Protein AF-A0A1Y2DWC0-F1 (afdb_monomer)

Solvent-accessible surface area (backbone atoms only — not comparable to full-atom values): 6727 Å² total; per-residue (Å²): 91,75,61,75,96,69,64,92,90,50,59,72,58,67,42,80,44,80,56,81,81,39,93,68,56,45,40,53,52,47,52,51,46,44,65,64,67,66,39,93,86,49,83,81,40,90,65,72,53,30,36,39,40,31,56,33,50,75,73,42,88,53,66,78,52,42,55,57,51,34,53,50,50,52,51,50,20,60,76,68,30,34,48,75,51,30,48,93,62,84,74,75,54,85,78,38,56,80,63,36,83,40,49,41,68,47,54,65,83,80,126

Sequence (111 aa):
MRLRLAKAADRPQYYEAHGTGTLAGDPIEAEAIQAVIFRQGFDHAEDKTLLVGSINTVIGHLKRIAVLAGMLKASLAIQHSLVPPNLHFVQLGPKIKPLHGHMRVPKAETS

Secondary structure (DSSP, 8-state):
-B-----TTSPPSEEE------TTHHHHHHHHHHHHHTSTT-TT-S--PEEEE-THHHH---THHHHHHHHHHHHHHHHTTBPPPBTT-----TTTGGGGGGEE-PBP---

Structure (mmCIF, N/CA/C/O backbone):
data_AF-A0A1Y2DWC0-F1
#
_entry.id   AF-A0A1Y2DWC0-F1
#
loop_
_atom_site.group_PDB
_atom_site.id
_atom_site.type_symbol
_atom_site.label_atom_id
_atom_site.label_alt_id
_atom_site.label_comp_id
_atom_site.label_asym_id
_atom_site.label_entity_id
_atom_site.label_seq_id
_atom_site.pdbx_PDB_ins_code
_atom_site.Cartn_x
_atom_site.Cartn_y
_atom_site.Cartn_z
_atom_site.occupancy
_atom_site.B_iso_or_equiv
_atom_site.auth_seq_id
_atom_site.auth_comp_id
_atom_site.auth_asym_id
_atom_site.auth_atom_id
_atom_site.pdbx_PDB_model_num
ATOM 1 N N . MET A 1 1 ? -6.757 -10.840 3.709 1.00 74.25 1 MET A N 1
ATOM 2 C CA . MET A 1 1 ? -7.146 -10.451 5.096 1.00 74.25 1 MET A CA 1
ATOM 3 C C . MET A 1 1 ? -8.472 -9.698 5.057 1.00 74.25 1 MET A C 1
ATOM 5 O O . MET A 1 1 ? -8.684 -8.992 4.083 1.00 74.25 1 MET A O 1
ATOM 9 N N . ARG A 1 2 ? -9.374 -9.867 6.038 1.00 76.06 2 ARG A N 1
ATOM 10 C CA . ARG A 1 2 ? -10.760 -9.354 5.968 1.00 76.06 2 ARG A CA 1
ATOM 11 C C . ARG A 1 2 ? -10.884 -7.914 6.498 1.00 76.06 2 ARG A C 1
ATOM 13 O O . ARG A 1 2 ? -10.285 -7.616 7.526 1.00 76.06 2 ARG A O 1
ATOM 20 N N . LEU A 1 3 ? -11.654 -7.054 5.828 1.00 69.94 3 LEU A N 1
ATOM 21 C CA . LEU A 1 3 ? -12.005 -5.705 6.303 1.00 69.94 3 LEU A CA 1
ATOM 22 C C . LEU A 1 3 ? -13.213 -5.768 7.247 1.00 69.94 3 LEU A C 1
ATOM 24 O O . LEU A 1 3 ? -14.107 -6.593 7.053 1.00 69.94 3 LEU A O 1
ATOM 28 N N . ARG A 1 4 ? -13.250 -4.888 8.253 1.00 72.62 4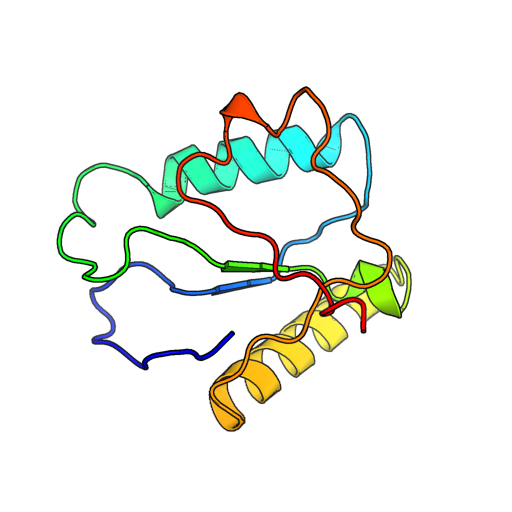 ARG A N 1
ATOM 29 C CA . ARG A 1 4 ? -14.421 -4.684 9.121 1.00 72.62 4 ARG A CA 1
ATOM 30 C C . ARG A 1 4 ? -14.875 -3.244 8.964 1.00 72.62 4 ARG A C 1
ATOM 32 O O . ARG A 1 4 ? -14.263 -2.356 9.540 1.00 72.62 4 ARG A O 1
ATOM 39 N N . LEU A 1 5 ? -15.925 -3.019 8.188 1.00 64.81 5 LEU A N 1
ATOM 40 C CA . LEU A 1 5 ? -16.423 -1.674 7.918 1.00 64.81 5 LEU A CA 1
ATOM 41 C C . LEU A 1 5 ? -16.842 -1.005 9.242 1.00 64.81 5 LEU A C 1
ATOM 43 O O . LEU A 1 5 ? -17.848 -1.380 9.840 1.00 64.81 5 LEU A O 1
ATOM 47 N N . ALA A 1 6 ? -16.002 -0.087 9.723 1.00 61.38 6 ALA A N 1
ATOM 48 C CA . ALA A 1 6 ? -16.149 0.622 10.992 1.00 61.38 6 ALA A CA 1
ATOM 49 C C . ALA A 1 6 ? -16.804 2.001 10.787 1.00 61.38 6 ALA A C 1
ATOM 51 O O . ALA A 1 6 ? -17.160 2.375 9.665 1.00 61.38 6 ALA A O 1
ATOM 52 N N . LYS A 1 7 ? -16.988 2.765 11.872 1.00 59.81 7 LYS A N 1
ATOM 53 C CA . LYS A 1 7 ? -17.548 4.123 11.800 1.00 59.81 7 LYS A CA 1
ATOM 54 C C . LYS A 1 7 ? -16.570 5.041 11.059 1.00 59.81 7 LYS A C 1
ATOM 56 O O . LYS A 1 7 ? -15.362 4.924 11.212 1.00 59.81 7 LYS A O 1
ATOM 61 N N . ALA A 1 8 ? -17.087 6.017 10.311 1.00 59.44 8 ALA A N 1
ATOM 62 C CA . ALA A 1 8 ? -16.272 6.959 9.530 1.00 59.44 8 ALA A CA 1
ATOM 63 C C . ALA A 1 8 ? -15.296 7.822 10.364 1.00 59.44 8 ALA A C 1
ATOM 65 O O . ALA A 1 8 ? -14.420 8.464 9.795 1.00 59.44 8 ALA A O 1
ATOM 66 N N . ALA A 1 9 ? -15.452 7.849 11.692 1.00 60.72 9 ALA A N 1
ATOM 67 C CA . ALA A 1 9 ? -14.551 8.542 12.611 1.00 60.72 9 ALA A CA 1
ATOM 68 C C . ALA A 1 9 ? -13.263 7.750 12.929 1.00 60.72 9 ALA A C 1
ATOM 70 O O . ALA A 1 9 ? -12.350 8.307 13.535 1.00 60.72 9 ALA A O 1
ATOM 71 N N . ASP A 1 10 ? -13.180 6.476 12.531 1.00 70.06 10 ASP A N 1
ATOM 72 C CA . ASP A 1 10 ? -12.037 5.612 12.822 1.00 70.06 10 ASP A CA 1
ATOM 73 C C . ASP A 1 10 ? -10.932 5.712 11.756 1.00 70.06 10 ASP A C 1
ATOM 75 O O . ASP A 1 10 ? -11.142 6.100 10.604 1.00 70.06 10 ASP A O 1
ATOM 79 N N . ARG A 1 11 ? -9.720 5.311 12.151 1.00 78.94 11 ARG A N 1
ATOM 80 C CA . ARG A 1 11 ? -8.551 5.177 11.271 1.00 78.94 11 ARG A CA 1
ATOM 81 C C . ARG A 1 11 ? -8.842 4.194 10.123 1.00 78.94 11 ARG A C 1
ATOM 83 O O . ARG A 1 11 ? -9.456 3.153 10.372 1.00 78.94 11 ARG A O 1
ATOM 90 N N . PRO A 1 12 ? -8.355 4.434 8.887 1.00 83.06 12 PRO A N 1
ATOM 91 C CA . PRO A 1 12 ? -8.536 3.478 7.800 1.00 83.06 12 PRO A CA 1
ATOM 92 C C . PRO A 1 12 ? -7.893 2.127 8.133 1.00 83.06 12 PRO A C 1
ATOM 94 O O . PRO A 1 12 ? -6.798 2.053 8.692 1.00 83.06 12 PRO A O 1
ATOM 97 N N . GLN A 1 13 ? -8.564 1.047 7.740 1.00 85.81 13 GLN A N 1
ATOM 98 C CA . GLN A 1 13 ? -8.046 -0.318 7.882 1.00 85.81 13 GLN A CA 1
ATOM 99 C C . GLN A 1 13 ? -7.128 -0.729 6.731 1.00 85.81 13 GLN A C 1
ATOM 101 O O . GLN A 1 13 ? -6.336 -1.659 6.880 1.00 85.81 13 GLN A O 1
ATOM 106 N N . TYR A 1 14 ? -7.243 -0.055 5.585 1.00 89.25 14 TYR A N 1
ATOM 107 C CA . TYR A 1 14 ? -6.501 -0.361 4.372 1.00 89.25 14 TYR A CA 1
ATOM 108 C C . TYR A 1 14 ? -5.948 0.900 3.715 1.00 89.25 14 TYR A C 1
ATOM 110 O O . TYR A 1 14 ? -6.642 1.911 3.630 1.00 89.25 14 TYR A O 1
ATOM 118 N N . TYR A 1 15 ? -4.716 0.804 3.225 1.00 91.88 15 TYR A N 1
ATOM 119 C CA . TYR A 1 15 ? -4.041 1.818 2.432 1.00 91.88 15 TYR A CA 1
ATOM 120 C C . TYR A 1 15 ? -3.530 1.189 1.130 1.00 91.88 15 TYR A C 1
ATOM 122 O O . TYR A 1 15 ? -2.675 0.298 1.148 1.00 91.88 15 TYR A O 1
ATOM 130 N N . GLU A 1 16 ? -4.065 1.655 0.000 1.00 93.81 16 GLU A N 1
ATOM 131 C CA . GLU A 1 16 ? -3.541 1.339 -1.330 1.00 93.81 16 GLU A CA 1
ATOM 132 C C . GLU A 1 16 ? -2.367 2.281 -1.619 1.00 93.81 16 GLU A C 1
ATOM 134 O O . GLU A 1 16 ? -2.557 3.438 -1.988 1.00 93.81 16 GLU A O 1
ATOM 139 N N . ALA A 1 17 ? -1.155 1.783 -1.396 1.00 92.25 17 ALA A N 1
ATOM 140 C CA . ALA A 1 17 ? 0.084 2.516 -1.578 1.00 92.25 17 ALA A CA 1
ATOM 141 C C . ALA A 1 17 ? 0.428 2.710 -3.056 1.00 92.25 17 ALA A C 1
ATOM 143 O O . ALA A 1 17 ? 0.165 1.853 -3.911 1.00 92.25 17 ALA A O 1
ATOM 144 N N . HIS A 1 18 ? 1.128 3.807 -3.331 1.00 90.25 18 HIS A N 1
ATOM 145 C CA . HIS A 1 18 ? 1.812 4.019 -4.592 1.00 90.25 18 HIS A CA 1
ATOM 146 C C . HIS A 1 18 ? 2.831 2.902 -4.835 1.00 90.25 18 HIS A C 1
ATOM 148 O O . HIS A 1 18 ? 2.829 2.325 -5.920 1.00 90.25 18 HIS A O 1
ATOM 154 N N . GLY A 1 19 ? 3.635 2.538 -3.826 1.00 84.25 19 GLY A N 1
ATOM 155 C CA . GLY A 1 19 ? 4.385 1.279 -3.791 1.00 84.25 19 GLY A CA 1
ATOM 156 C C . GLY A 1 19 ? 5.189 1.003 -5.062 1.00 84.25 19 GLY A C 1
ATOM 157 O O . GLY A 1 19 ? 4.998 -0.025 -5.713 1.00 84.25 19 GLY A O 1
ATOM 158 N N . THR A 1 20 ? 6.057 1.938 -5.455 1.00 84.38 20 THR A N 1
ATOM 159 C CA . THR A 1 20 ? 6.878 1.809 -6.671 1.00 84.38 20 THR A CA 1
ATOM 160 C C . THR A 1 20 ? 8.013 0.804 -6.540 1.00 84.38 20 THR A C 1
ATOM 162 O O . THR A 1 20 ? 8.657 0.504 -7.545 1.00 84.38 20 THR A O 1
ATOM 165 N N . GLY A 1 21 ? 8.279 0.289 -5.338 1.00 83.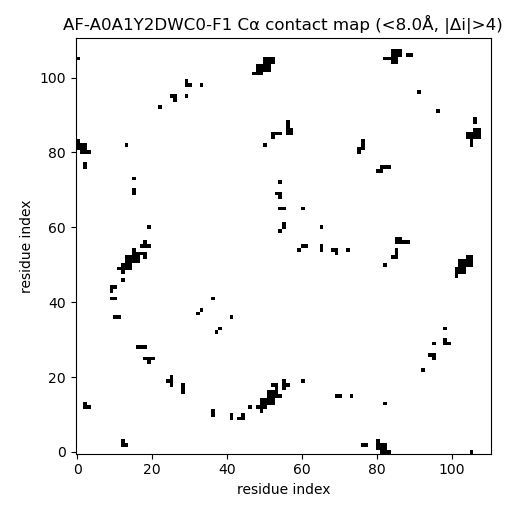69 21 GLY A N 1
ATOM 166 C CA . GLY A 1 21 ? 9.370 -0.651 -5.095 1.00 83.69 21 GLY A CA 1
ATOM 167 C C . GLY A 1 21 ? 10.733 0.038 -5.071 1.00 83.69 21 GLY A C 1
ATOM 168 O O . GLY A 1 21 ? 11.758 -0.603 -5.303 1.00 83.69 21 GLY A O 1
ATOM 169 N N . THR A 1 22 ? 10.768 1.357 -4.862 1.00 86.50 22 THR A N 1
ATOM 170 C CA . THR A 1 22 ? 12.010 2.135 -4.945 1.00 86.50 22 THR A CA 1
ATOM 171 C C . THR A 1 22 ? 12.668 2.259 -3.577 1.00 86.50 22 THR A C 1
ATOM 173 O O . THR A 1 22 ? 12.015 2.544 -2.577 1.00 86.50 22 THR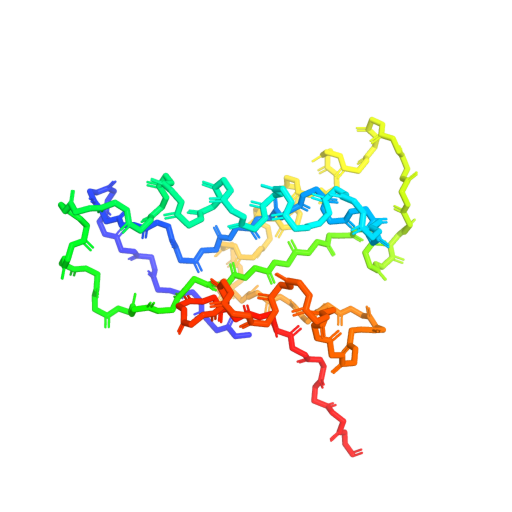 A O 1
ATOM 176 N N . LEU A 1 23 ? 14.000 2.135 -3.532 1.00 84.94 23 LEU A N 1
ATOM 177 C CA . LEU A 1 23 ? 14.770 2.227 -2.281 1.00 84.94 23 LEU A CA 1
ATOM 178 C C . LEU A 1 23 ? 14.668 3.592 -1.582 1.00 84.94 23 LEU A C 1
ATOM 180 O O . LEU A 1 23 ? 14.945 3.683 -0.386 1.00 84.94 23 LEU A O 1
ATOM 184 N N . ALA A 1 24 ? 14.328 4.644 -2.331 1.00 86.50 24 ALA A N 1
ATOM 185 C CA . ALA A 1 24 ? 14.171 5.999 -1.814 1.00 86.50 24 ALA A CA 1
ATOM 186 C C . ALA A 1 24 ? 12.703 6.366 -1.553 1.00 86.50 24 ALA A C 1
ATOM 188 O O . ALA A 1 24 ? 12.421 6.981 -0.531 1.00 86.50 24 ALA A O 1
ATOM 189 N N . GLY A 1 25 ? 11.778 5.990 -2.443 1.00 87.50 25 GLY A N 1
ATOM 190 C CA . GLY A 1 25 ? 10.374 6.396 -2.350 1.00 87.50 25 GLY A CA 1
ATOM 191 C C . GLY A 1 25 ? 9.575 5.610 -1.315 1.00 87.50 25 GLY A C 1
ATOM 192 O O . GLY A 1 25 ? 8.834 6.213 -0.546 1.00 87.50 25 GLY A O 1
ATOM 193 N N . ASP A 1 26 ? 9.759 4.290 -1.242 1.00 89.56 26 ASP A N 1
ATOM 194 C CA . ASP A 1 26 ? 8.967 3.447 -0.339 1.00 89.56 26 ASP A CA 1
ATOM 195 C C . ASP A 1 26 ? 9.178 3.806 1.154 1.00 89.56 26 ASP A C 1
ATOM 197 O O . ASP A 1 26 ? 8.197 3.821 1.900 1.00 89.56 26 ASP A O 1
ATOM 201 N N . PRO A 1 27 ? 10.399 4.153 1.628 1.00 90.06 27 PRO A N 1
ATOM 202 C CA . PRO A 1 27 ? 10.579 4.692 2.979 1.00 90.06 27 PRO A CA 1
ATOM 203 C C . PRO A 1 27 ? 9.836 6.011 3.220 1.00 90.06 27 PRO A C 1
ATOM 205 O O . PRO A 1 27 ? 9.196 6.148 4.255 1.00 90.06 27 PRO A 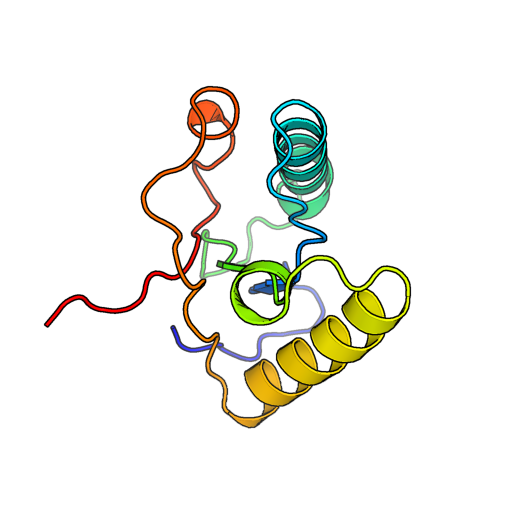O 1
ATOM 208 N N . ILE A 1 28 ? 9.862 6.945 2.262 1.00 91.12 28 ILE A N 1
ATOM 209 C CA . ILE A 1 28 ? 9.169 8.242 2.381 1.00 91.12 28 ILE A CA 1
ATOM 210 C C . ILE A 1 28 ? 7.655 8.030 2.493 1.00 91.12 28 ILE A C 1
ATOM 212 O O . ILE A 1 28 ? 6.991 8.661 3.314 1.00 91.12 28 ILE A O 1
ATOM 216 N N . GLU A 1 29 ? 7.101 7.118 1.692 1.00 91.19 29 GLU A N 1
ATOM 217 C CA . GLU A 1 29 ? 5.683 6.766 1.762 1.00 91.19 29 GLU A CA 1
ATOM 218 C C . GLU A 1 29 ? 5.326 6.147 3.125 1.00 91.19 29 GLU A C 1
ATOM 220 O O . GLU A 1 29 ? 4.338 6.541 3.745 1.00 91.19 29 GLU A O 1
ATOM 225 N N . ALA A 1 30 ? 6.161 5.239 3.643 1.00 89.25 30 ALA A N 1
ATOM 226 C CA . ALA A 1 30 ? 5.960 4.632 4.958 1.00 89.25 30 ALA A CA 1
ATOM 227 C C . ALA A 1 30 ? 6.025 5.656 6.110 1.00 89.25 30 ALA A C 1
ATOM 229 O O . ALA A 1 30 ? 5.196 5.601 7.020 1.00 89.25 30 ALA A O 1
ATOM 230 N N . GLU A 1 31 ? 6.967 6.603 6.066 1.00 89.94 31 GLU A N 1
ATOM 231 C CA . GLU A 1 31 ? 7.076 7.697 7.042 1.00 89.94 31 GLU A CA 1
ATOM 232 C C . GLU A 1 31 ? 5.835 8.596 7.015 1.00 89.94 31 GLU A C 1
ATOM 234 O O . GLU A 1 31 ? 5.275 8.918 8.065 1.00 89.94 31 GLU A O 1
ATOM 239 N N . ALA A 1 32 ? 5.356 8.954 5.820 1.00 90.12 32 ALA A N 1
ATOM 240 C CA . ALA A 1 32 ? 4.154 9.766 5.659 1.00 90.12 32 ALA A CA 1
ATOM 241 C C . ALA A 1 32 ? 2.909 9.058 6.217 1.00 90.12 32 ALA A C 1
ATOM 243 O O . ALA A 1 32 ? 2.115 9.672 6.936 1.00 90.12 32 ALA A O 1
ATOM 244 N N . ILE A 1 33 ? 2.759 7.756 5.946 1.00 88.69 33 ILE A N 1
ATOM 245 C CA . ILE A 1 33 ? 1.689 6.938 6.530 1.00 88.69 33 ILE A CA 1
ATOM 246 C C . ILE A 1 33 ? 1.782 6.969 8.057 1.00 88.69 33 ILE A C 1
ATOM 248 O O . ILE A 1 33 ? 0.776 7.211 8.722 1.00 88.69 33 ILE A O 1
ATOM 252 N N . GLN A 1 34 ? 2.972 6.771 8.626 1.00 86.00 34 GLN A N 1
ATOM 253 C CA . GLN A 1 34 ? 3.156 6.791 10.075 1.00 86.00 34 GLN A CA 1
ATOM 254 C C . GLN A 1 34 ? 2.770 8.144 10.687 1.00 86.00 34 GLN A C 1
ATOM 256 O O . GLN A 1 34 ? 2.011 8.191 11.654 1.00 86.00 34 GLN A O 1
ATOM 261 N N . ALA A 1 35 ? 3.237 9.241 10.092 1.00 86.56 35 ALA A N 1
ATOM 262 C CA . ALA A 1 35 ? 3.011 10.591 10.594 1.00 86.56 35 ALA A CA 1
ATOM 263 C C . ALA A 1 35 ? 1.539 11.033 10.532 1.00 86.56 35 ALA A C 1
ATOM 265 O O . ALA A 1 35 ? 1.091 11.791 11.394 1.00 86.56 35 ALA A O 1
ATOM 266 N N . VAL A 1 36 ? 0.790 10.585 9.519 1.00 86.00 36 VAL A N 1
ATOM 267 C CA . VAL A 1 36 ? -0.600 11.017 9.294 1.00 86.00 36 VAL A CA 1
ATOM 268 C C . VAL A 1 36 ? -1.602 10.046 9.909 1.00 86.00 36 VAL A C 1
ATOM 270 O O . VAL A 1 36 ? -2.513 10.468 10.616 1.00 86.00 36 VAL A O 1
ATOM 273 N N . ILE A 1 37 ? -1.442 8.747 9.650 1.00 82.81 37 ILE A N 1
ATOM 274 C CA . ILE A 1 37 ? -2.439 7.727 9.996 1.00 82.81 37 ILE A CA 1
ATOM 275 C C . ILE A 1 37 ? -2.334 7.311 11.466 1.00 82.81 37 ILE A C 1
ATOM 277 O O . ILE A 1 37 ? -3.344 6.953 12.064 1.00 82.81 37 ILE A O 1
ATOM 281 N N . PHE A 1 38 ? -1.142 7.381 12.063 1.00 79.88 38 PHE A N 1
ATOM 282 C CA . PHE A 1 38 ? -0.895 6.976 13.454 1.00 79.88 38 PHE A CA 1
ATOM 283 C C . PHE A 1 38 ? -0.635 8.158 14.396 1.00 79.88 38 PHE A C 1
ATOM 285 O O . PHE A 1 38 ? -0.060 7.994 15.472 1.00 79.88 38 PHE A O 1
ATOM 292 N N . ARG A 1 39 ? -1.066 9.362 14.010 1.00 74.81 39 ARG A N 1
ATOM 293 C CA . ARG A 1 39 ? -1.039 10.529 14.894 1.00 74.81 39 ARG A CA 1
ATOM 294 C C . ARG A 1 39 ? -1.994 10.325 16.081 1.00 74.81 39 ARG A C 1
ATOM 296 O O . ARG A 1 39 ? -3.049 9.709 15.937 1.00 74.81 39 ARG A O 1
ATOM 303 N N . GLN A 1 40 ? -1.627 10.874 17.241 1.00 61.28 40 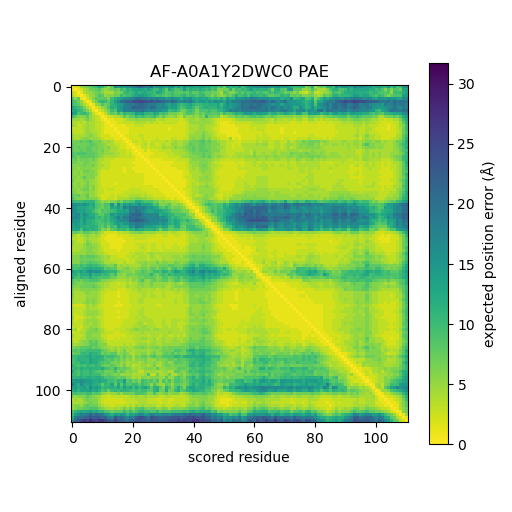GLN A N 1
ATOM 304 C CA . GLN A 1 40 ? -2.448 10.849 18.461 1.00 61.28 40 GLN A CA 1
ATOM 305 C C . GLN A 1 40 ? -3.873 11.360 18.181 1.00 61.28 40 GLN A C 1
ATOM 307 O O . GLN A 1 40 ? -4.032 12.397 17.533 1.00 61.28 40 GLN A O 1
ATOM 312 N N . GLY A 1 41 ? -4.890 10.631 18.658 1.00 59.72 41 GLY A N 1
ATOM 313 C CA . GLY A 1 41 ? -6.314 10.933 18.431 1.00 59.72 41 GLY A CA 1
ATOM 314 C C . GLY A 1 41 ? -7.105 9.844 17.693 1.00 59.72 41 GLY A C 1
ATOM 315 O O . GLY A 1 41 ? -8.330 9.862 17.731 1.00 59.72 41 GLY A O 1
ATOM 316 N N . PHE A 1 42 ? -6.429 8.860 17.090 1.00 60.28 42 PHE A N 1
ATOM 317 C CA . PHE A 1 42 ? -7.045 7.682 16.453 1.00 60.28 42 PHE A CA 1
ATOM 318 C C . PHE A 1 42 ? -6.957 6.402 17.317 1.00 60.28 42 PHE A C 1
ATOM 320 O O . PHE A 1 42 ? -7.013 5.283 16.802 1.00 60.28 42 PHE A O 1
ATOM 327 N N . ASP A 1 43 ? -6.832 6.558 18.640 1.00 57.22 43 ASP A N 1
ATOM 328 C CA . ASP A 1 43 ? -6.617 5.467 19.610 1.00 57.22 43 ASP A CA 1
ATOM 329 C C . ASP A 1 43 ? -7.833 4.546 19.816 1.00 57.22 43 ASP A C 1
ATOM 331 O O . ASP A 1 43 ? -7.735 3.523 20.494 1.00 57.22 43 ASP A O 1
ATOM 335 N N . HIS A 1 44 ? -8.981 4.882 19.223 1.00 54.69 44 HIS A N 1
ATOM 336 C CA . HIS A 1 44 ? -10.217 4.102 19.323 1.00 54.69 44 HIS A CA 1
ATOM 337 C C . HIS A 1 44 ? -10.325 2.952 18.314 1.00 54.69 44 HIS A C 1
ATOM 339 O O . HIS A 1 44 ? -11.252 2.150 18.411 1.00 54.69 44 HIS A O 1
ATOM 345 N N . ALA A 1 45 ? -9.386 2.830 17.370 1.00 59.91 45 ALA A N 1
ATOM 346 C CA . ALA A 1 45 ? -9.407 1.728 16.418 1.00 59.91 45 ALA A CA 1
ATOM 347 C C . ALA A 1 45 ? -9.134 0.394 17.138 1.00 59.91 45 ALA A C 1
ATOM 349 O O . ALA A 1 45 ? -8.014 0.135 17.582 1.00 59.91 45 ALA A O 1
ATOM 350 N N . GLU A 1 46 ? -10.149 -0.474 17.214 1.00 58.00 46 GLU A N 1
ATOM 351 C CA . GLU A 1 46 ? -10.023 -1.836 17.763 1.00 58.00 46 GLU A CA 1
ATOM 352 C C . GLU A 1 46 ? -8.902 -2.638 17.081 1.00 58.00 46 GLU A C 1
ATOM 354 O O . GLU A 1 46 ? -8.277 -3.499 17.700 1.00 58.00 46 GLU A O 1
ATOM 359 N N . ASP A 1 47 ? -8.626 -2.334 15.808 1.00 62.34 47 ASP A N 1
ATOM 360 C CA . ASP A 1 47 ? -7.517 -2.903 15.055 1.00 62.34 47 ASP A CA 1
ATOM 361 C C . ASP A 1 47 ? -6.361 -1.897 14.971 1.00 62.34 47 ASP A C 1
ATOM 363 O O . ASP A 1 47 ? -6.424 -0.868 14.289 1.00 62.34 47 ASP A O 1
ATOM 367 N N . LYS A 1 48 ? -5.275 -2.197 15.686 1.00 70.94 48 LYS A N 1
ATOM 368 C CA . LYS A 1 48 ? -4.056 -1.374 15.705 1.00 70.94 48 LYS A CA 1
ATOM 369 C C . LYS A 1 48 ? -3.218 -1.540 14.441 1.00 70.94 48 LYS A C 1
ATOM 371 O O . LYS A 1 48 ? -2.214 -0.850 14.293 1.00 70.94 48 LYS A O 1
ATOM 376 N N . THR A 1 49 ? -3.585 -2.454 13.543 1.00 82.19 49 THR A N 1
ATOM 377 C CA . THR A 1 49 ? -2.824 -2.727 12.325 1.00 82.19 49 THR A CA 1
ATOM 378 C C . THR A 1 49 ? -3.470 -2.063 11.104 1.00 82.19 49 THR A C 1
ATOM 380 O O . THR A 1 49 ? -4.664 -2.194 10.864 1.00 82.19 49 THR A O 1
ATOM 383 N N . LEU A 1 50 ? -2.694 -1.313 10.321 1.00 87.44 50 LEU A N 1
ATOM 384 C CA . LEU A 1 50 ? -3.051 -0.848 8.979 1.00 87.44 50 LEU A CA 1
ATOM 385 C C . LEU A 1 50 ? -2.623 -1.894 7.957 1.00 87.44 50 LEU A C 1
ATOM 387 O O . LEU A 1 50 ? -1.442 -2.236 7.889 1.00 87.44 50 LEU A O 1
ATOM 391 N N . LEU A 1 51 ? -3.541 -2.351 7.113 1.00 90.31 51 LEU A N 1
ATOM 392 C CA . LEU A 1 51 ? -3.157 -3.126 5.944 1.00 90.31 51 LEU A CA 1
ATOM 393 C C . LEU A 1 51 ? -2.617 -2.207 4.857 1.00 90.31 51 LEU A C 1
ATOM 395 O O . LEU A 1 51 ? -3.270 -1.235 4.494 1.00 90.31 51 LEU A O 1
ATOM 399 N N . VAL A 1 52 ? -1.457 -2.545 4.307 1.00 91.38 52 VAL A N 1
ATOM 400 C CA . VAL A 1 52 ? -0.831 -1.788 3.220 1.00 91.38 52 VAL A CA 1
ATOM 401 C C . VAL A 1 52 ? -0.637 -2.712 2.028 1.00 91.38 52 VAL A C 1
ATOM 403 O O . VAL A 1 52 ? -0.098 -3.812 2.155 1.00 91.38 52 VAL A O 1
ATOM 406 N N . GLY A 1 53 ? -1.085 -2.290 0.854 1.00 91.94 53 GLY A N 1
ATOM 407 C CA . GLY A 1 53 ? -0.836 -3.032 -0.374 1.00 91.94 53 GLY A CA 1
ATOM 408 C C . GLY A 1 53 ? -0.712 -2.123 -1.578 1.00 91.94 53 GLY A C 1
ATOM 409 O O . GLY A 1 53 ? -1.119 -0.974 -1.524 1.00 91.94 53 GLY A O 1
ATOM 410 N N . SER A 1 54 ? -0.171 -2.646 -2.674 1.00 92.62 54 SER A N 1
ATOM 411 C CA . SER A 1 54 ? -0.056 -1.912 -3.933 1.00 92.62 54 SER A CA 1
ATOM 412 C C . SER A 1 54 ? -0.373 -2.813 -5.120 1.00 92.62 54 SER A C 1
ATOM 414 O O . SER A 1 54 ? 0.110 -3.942 -5.217 1.00 92.62 54 SER A O 1
ATOM 416 N N . ILE A 1 55 ? -1.224 -2.336 -6.023 1.00 91.88 55 ILE A N 1
ATOM 417 C CA . ILE A 1 55 ? -1.587 -3.000 -7.278 1.00 91.88 55 ILE A CA 1
ATOM 418 C C . ILE A 1 55 ? -0.380 -3.139 -8.211 1.00 91.88 55 ILE A C 1
ATOM 420 O O . ILE A 1 55 ? -0.318 -4.081 -9.001 1.00 91.88 55 ILE A O 1
ATOM 424 N N . ASN A 1 56 ? 0.618 -2.261 -8.068 1.00 89.25 56 ASN A N 1
ATOM 425 C CA . ASN A 1 56 ? 1.835 -2.273 -8.878 1.00 89.25 56 ASN A CA 1
ATOM 426 C C . ASN A 1 56 ? 2.643 -3.566 -8.702 1.00 89.25 56 ASN A C 1
ATOM 428 O O . ASN A 1 56 ? 3.401 -3.933 -9.593 1.00 89.25 56 ASN A O 1
ATOM 432 N N . THR A 1 57 ? 2.423 -4.300 -7.606 1.00 86.44 57 THR A N 1
ATOM 433 C CA . THR A 1 57 ? 3.008 -5.633 -7.391 1.00 86.44 57 THR A CA 1
ATOM 434 C C . THR A 1 57 ? 2.506 -6.688 -8.382 1.00 86.44 57 THR A C 1
ATOM 436 O O . THR A 1 57 ? 3.187 -7.683 -8.602 1.00 86.44 57 THR A O 1
ATOM 439 N N . VAL A 1 58 ? 1.336 -6.473 -8.993 1.00 85.94 58 VAL A N 1
ATOM 440 C CA . VAL A 1 58 ? 0.705 -7.396 -9.949 1.00 85.94 58 VAL A CA 1
ATOM 441 C C . VAL A 1 58 ? 0.861 -6.900 -11.384 1.00 85.94 58 VAL A C 1
ATOM 443 O O . VAL A 1 58 ? 1.186 -7.680 -12.271 1.00 85.94 58 VAL A O 1
ATOM 446 N N . ILE A 1 59 ? 0.624 -5.607 -11.622 1.00 86.25 59 ILE A N 1
ATOM 447 C CA . ILE A 1 59 ? 0.535 -5.051 -12.986 1.00 86.25 59 ILE A CA 1
ATOM 448 C C . ILE A 1 59 ? 1.765 -4.234 -13.407 1.00 86.25 59 ILE A C 1
ATOM 450 O O . ILE A 1 59 ? 1.824 -3.749 -14.536 1.00 86.25 59 ILE A O 1
ATOM 454 N N . GLY A 1 60 ? 2.739 -4.055 -12.510 1.00 82.88 60 GLY A N 1
ATOM 455 C CA . GLY A 1 60 ? 3.860 -3.139 -12.708 1.00 82.88 60 GLY A CA 1
ATOM 456 C C . GLY A 1 60 ? 3.458 -1.662 -12.603 1.00 82.88 60 GLY A C 1
ATOM 457 O O . GLY A 1 60 ? 2.297 -1.313 -12.396 1.00 82.88 60 GLY A O 1
ATOM 458 N N . HIS A 1 61 ? 4.428 -0.755 -12.737 1.00 82.94 61 HIS A N 1
ATOM 459 C CA . HIS A 1 61 ? 4.182 0.682 -12.600 1.00 82.94 61 HIS A CA 1
ATOM 460 C C . HIS A 1 61 ? 3.674 1.308 -13.912 1.00 82.94 61 HIS A C 1
ATOM 462 O O . HIS A 1 61 ? 4.431 1.885 -14.694 1.00 82.94 61 HIS A O 1
ATOM 468 N N . LEU A 1 62 ? 2.363 1.228 -14.151 1.00 82.25 62 LEU A N 1
ATOM 469 C CA . LEU A 1 62 ? 1.718 1.715 -15.381 1.00 82.25 62 LEU A CA 1
ATOM 470 C C . LEU A 1 62 ? 1.383 3.224 -15.363 1.00 82.25 62 LEU A C 1
ATOM 472 O O . LEU A 1 62 ? 0.420 3.674 -15.992 1.00 82.25 62 LEU A O 1
ATOM 476 N N . LYS A 1 63 ? 2.170 4.035 -14.641 1.00 81.31 63 LYS A N 1
ATOM 477 C CA . LYS A 1 63 ? 1.992 5.494 -14.502 1.00 81.31 63 LYS A CA 1
ATOM 478 C C . LYS A 1 63 ? 0.545 5.864 -14.124 1.00 81.31 63 LYS A C 1
ATOM 480 O O . LYS A 1 63 ? 0.060 5.471 -13.071 1.00 81.31 63 LYS A O 1
ATOM 485 N N . ARG A 1 64 ? -0.172 6.598 -14.985 1.00 79.25 64 ARG A N 1
ATOM 486 C CA . ARG A 1 64 ? -1.547 7.075 -14.732 1.00 79.25 64 ARG A CA 1
ATOM 487 C C . ARG A 1 64 ? -2.560 5.937 -14.571 1.00 79.25 64 ARG A C 1
ATOM 489 O O . ARG A 1 64 ? -3.544 6.107 -13.862 1.00 79.25 64 ARG A O 1
ATOM 496 N N . ILE A 1 65 ? -2.311 4.782 -15.188 1.00 85.88 65 ILE A N 1
ATOM 497 C CA . ILE A 1 65 ? -3.205 3.618 -15.107 1.00 85.88 65 ILE A CA 1
ATOM 498 C C . ILE A 1 65 ? -3.134 2.972 -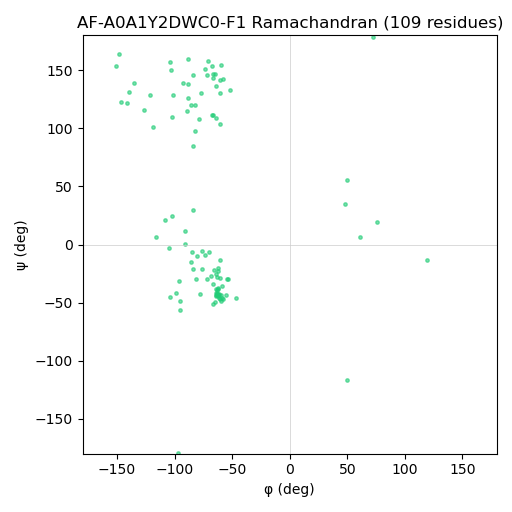13.717 1.00 85.88 65 ILE A C 1
ATOM 500 O O . ILE A 1 65 ? -4.143 2.463 -13.233 1.00 85.88 65 ILE A O 1
ATOM 504 N N . ALA A 1 66 ? -1.985 3.061 -13.035 1.00 85.62 66 ALA A N 1
ATOM 505 C CA . ALA A 1 66 ? -1.810 2.507 -11.692 1.00 85.62 66 ALA A CA 1
ATOM 506 C C . ALA A 1 66 ? 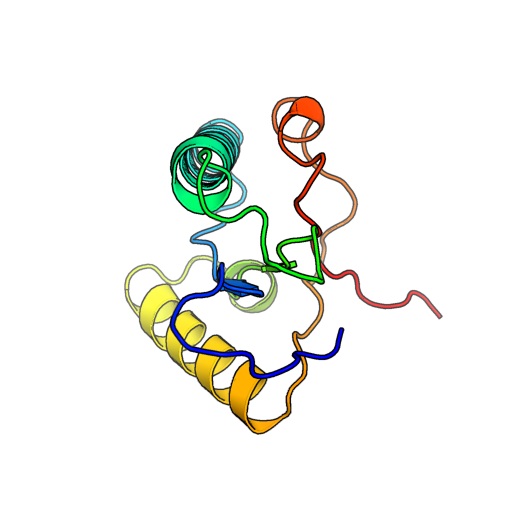-2.807 3.097 -10.682 1.00 85.62 66 ALA A C 1
ATOM 508 O O . ALA A 1 66 ? -3.321 2.375 -9.834 1.00 85.62 66 ALA A O 1
ATOM 509 N N . VAL A 1 67 ? -3.138 4.387 -10.812 1.00 85.56 67 VAL A N 1
ATOM 510 C CA . VAL A 1 67 ? -4.105 5.061 -9.931 1.00 85.56 67 VAL A CA 1
ATOM 511 C C . VAL A 1 67 ? -5.505 4.471 -10.099 1.00 85.56 67 VAL A C 1
ATOM 513 O O . VAL A 1 67 ? -6.136 4.092 -9.116 1.00 85.56 67 VAL A O 1
ATOM 516 N N . LEU A 1 68 ? -5.977 4.338 -11.342 1.00 91.69 68 LEU A N 1
ATOM 517 C CA . LEU A 1 68 ? -7.301 3.776 -11.628 1.00 91.69 68 LEU A CA 1
ATOM 518 C C . LEU A 1 68 ? -7.393 2.310 -11.195 1.00 91.69 68 LEU A C 1
ATOM 520 O O . LEU A 1 68 ? -8.384 1.901 -10.592 1.00 91.69 68 LEU A O 1
ATOM 524 N N . ALA A 1 69 ? -6.342 1.532 -11.453 1.00 92.12 69 ALA A N 1
ATOM 525 C CA . ALA A 1 69 ? -6.271 0.142 -11.026 1.00 92.12 69 ALA A CA 1
ATOM 526 C C . ALA A 1 69 ? -6.255 0.012 -9.491 1.00 92.12 69 ALA A C 1
ATOM 528 O O . ALA A 1 69 ? -6.912 -0.872 -8.943 1.00 92.12 69 ALA A O 1
ATOM 529 N N . GLY A 1 70 ? -5.569 0.921 -8.791 1.00 91.50 70 GLY A N 1
ATOM 530 C CA . GLY A 1 70 ? -5.564 0.995 -7.330 1.00 91.50 70 GLY A CA 1
ATOM 531 C C . GLY A 1 70 ? -6.944 1.328 -6.760 1.00 91.50 70 GLY A C 1
ATOM 532 O O . GLY A 1 70 ? -7.407 0.654 -5.842 1.00 91.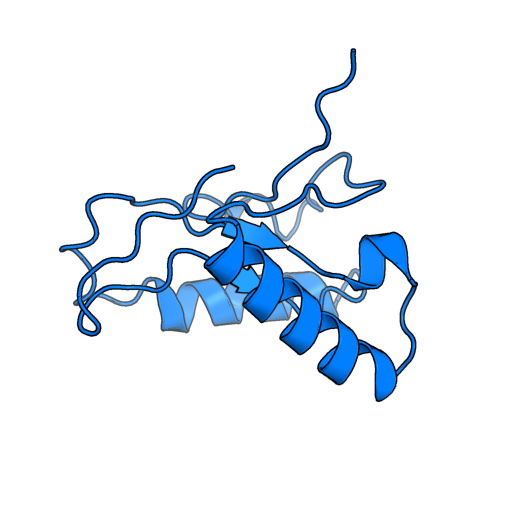50 70 GLY A O 1
ATOM 533 N N . MET A 1 71 ? -7.653 2.297 -7.351 1.00 93.06 71 MET A N 1
ATOM 534 C CA . MET A 1 71 ? -9.034 2.624 -6.967 1.00 93.06 71 MET A CA 1
ATOM 535 C C . MET A 1 71 ? -9.980 1.440 -7.181 1.00 93.06 71 MET A C 1
ATOM 537 O O . MET A 1 71 ? -10.787 1.125 -6.304 1.00 93.06 71 MET A O 1
ATOM 541 N N . LEU A 1 72 ? -9.858 0.750 -8.318 1.00 94.31 72 LEU A N 1
ATOM 542 C CA . LEU A 1 72 ? -10.642 -0.449 -8.602 1.00 94.31 72 LEU A CA 1
ATOM 543 C C . LEU A 1 72 ? -10.357 -1.553 -7.576 1.00 94.31 72 LEU A C 1
ATOM 545 O O . LEU A 1 72 ? -11.290 -2.132 -7.023 1.00 94.31 72 LEU A O 1
ATOM 549 N N . LYS A 1 73 ? -9.080 -1.810 -7.269 1.00 93.38 73 LYS A N 1
ATOM 550 C CA . LYS A 1 73 ? -8.674 -2.785 -6.250 1.00 93.38 73 LYS A CA 1
ATOM 551 C C . LYS A 1 73 ? -9.221 -2.430 -4.869 1.00 93.38 73 LYS A C 1
ATOM 553 O O . LYS A 1 73 ? -9.724 -3.317 -4.187 1.00 93.38 73 LYS A O 1
ATOM 558 N N . ALA A 1 74 ? -9.161 -1.163 -4.461 1.00 93.31 74 ALA A N 1
ATOM 559 C CA . ALA A 1 74 ? -9.705 -0.712 -3.182 1.00 93.31 74 ALA A CA 1
ATOM 560 C C . ALA A 1 74 ? -11.233 -0.888 -3.115 1.00 93.31 74 ALA A C 1
ATOM 562 O O . ALA A 1 74 ? -11.746 -1.399 -2.121 1.00 93.31 74 ALA A O 1
ATOM 563 N N . SER A 1 75 ? -11.948 -0.545 -4.193 1.00 94.19 75 SER A N 1
ATOM 564 C CA . SER A 1 75 ? -13.396 -0.762 -4.306 1.00 94.19 75 SER A CA 1
ATOM 565 C C . SER A 1 75 ? -13.757 -2.246 -4.183 1.00 94.19 75 SER A C 1
ATOM 567 O O . SER A 1 75 ? -14.585 -2.625 -3.354 1.00 94.19 75 SER A O 1
ATOM 569 N N . LEU A 1 76 ? -13.060 -3.113 -4.925 1.00 94.00 76 LEU A N 1
ATOM 570 C CA . LEU A 1 76 ? -13.243 -4.563 -4.841 1.00 94.00 76 LEU A CA 1
ATOM 571 C C . LEU A 1 76 ? -12.893 -5.107 -3.451 1.00 94.00 76 LEU A C 1
ATOM 573 O O . LEU A 1 76 ? -13.592 -5.985 -2.946 1.00 94.00 76 LEU A O 1
ATOM 577 N N . ALA A 1 77 ? -11.858 -4.575 -2.800 1.00 92.31 77 ALA A N 1
ATOM 578 C CA . ALA A 1 77 ? -11.490 -4.988 -1.452 1.00 92.31 77 ALA A CA 1
ATOM 579 C C . ALA A 1 77 ? -12.599 -4.679 -0.438 1.00 92.31 77 ALA A C 1
ATOM 581 O O . ALA A 1 77 ? -12.883 -5.511 0.422 1.00 92.31 77 ALA A O 1
ATOM 582 N N . ILE A 1 78 ? -13.264 -3.528 -0.565 1.00 90.94 78 ILE A N 1
ATOM 583 C CA . ILE A 1 78 ? -14.437 -3.171 0.245 1.00 90.94 78 ILE A CA 1
ATOM 584 C C . ILE A 1 78 ? -15.611 -4.095 -0.089 1.00 90.94 78 ILE A C 1
ATOM 586 O O . ILE A 1 78 ? -16.166 -4.721 0.815 1.00 90.94 78 ILE A O 1
ATOM 590 N N . GLN A 1 79 ? -15.945 -4.238 -1.376 1.00 91.88 79 GLN A N 1
ATOM 591 C CA . GLN A 1 79 ? -17.068 -5.053 -1.852 1.00 91.88 79 GLN A CA 1
ATOM 592 C C . GLN A 1 79 ? -16.975 -6.504 -1.366 1.00 91.88 79 GLN A C 1
ATOM 594 O O . GLN A 1 79 ? -17.959 -7.079 -0.910 1.00 91.88 79 GLN A O 1
ATOM 599 N N . HIS A 1 80 ? -15.781 -7.091 -1.423 1.00 91.50 80 HIS A N 1
ATOM 600 C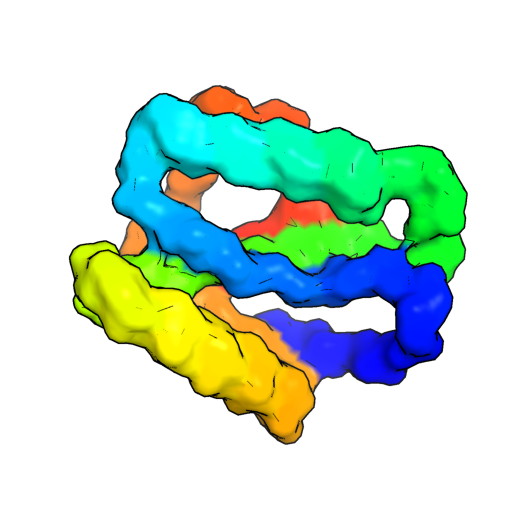 CA . HIS A 1 80 ? -15.532 -8.459 -0.971 1.00 91.50 80 HIS A CA 1
ATOM 601 C C . HIS A 1 80 ? -15.106 -8.542 0.500 1.00 91.50 80 HIS A C 1
ATOM 603 O O . HIS A 1 80 ? -14.851 -9.634 1.008 1.00 91.50 80 HIS A O 1
ATOM 609 N N . SER A 1 81 ? -15.017 -7.401 1.193 1.00 90.25 81 SER A N 1
ATOM 610 C CA . SER A 1 81 ? -14.459 -7.284 2.542 1.00 90.25 81 SER A CA 1
ATOM 611 C C . SER A 1 81 ? -13.112 -8.004 2.683 1.00 90.25 81 SER A C 1
ATOM 613 O O . SER A 1 81 ? -12.834 -8.586 3.725 1.00 90.25 81 SER A O 1
ATOM 615 N N . LEU A 1 82 ? -12.275 -8.012 1.644 1.00 90.00 82 LEU A N 1
ATOM 616 C CA . LEU A 1 82 ? -11.044 -8.795 1.561 1.00 90.00 82 LEU A CA 1
ATOM 617 C C . LEU A 1 82 ? -9.943 -7.992 0.869 1.00 90.00 82 LEU A C 1
ATOM 619 O O . LEU A 1 82 ? -10.059 -7.640 -0.298 1.00 90.00 82 LEU A O 1
ATOM 623 N N . VAL A 1 83 ? -8.823 -7.794 1.558 1.00 90.50 83 VAL A N 1
ATOM 624 C CA . VAL A 1 83 ? -7.597 -7.264 0.956 1.00 90.50 83 VAL A CA 1
ATOM 625 C C . VAL A 1 83 ? -6.789 -8.417 0.345 1.00 90.50 83 VAL A C 1
ATOM 627 O O . VAL A 1 83 ? -6.401 -9.329 1.099 1.00 90.50 83 VAL A O 1
ATOM 630 N N . PRO A 1 84 ? -6.532 -8.392 -0.980 1.00 90.25 84 PRO A N 1
ATOM 631 C CA . PRO A 1 84 ? -5.731 -9.404 -1.660 1.00 90.25 84 PRO A CA 1
ATOM 632 C C . PRO A 1 84 ? -4.240 -9.296 -1.286 1.00 90.25 84 PRO A C 1
ATOM 634 O O . PRO A 1 84 ? -3.783 -8.238 -0.841 1.00 90.25 84 PRO A O 1
ATOM 637 N N . PRO A 1 85 ? -3.467 -10.382 -1.446 1.00 89.12 85 PRO A N 1
ATOM 638 C CA . PRO A 1 85 ? -2.034 -10.384 -1.173 1.00 89.12 85 PRO A CA 1
ATOM 639 C C . PRO A 1 85 ? -1.238 -9.508 -2.150 1.00 89.12 85 PRO A C 1
ATOM 641 O O . PRO A 1 85 ? -1.630 -9.321 -3.300 1.00 89.12 85 PRO A O 1
ATOM 644 N N . ASN A 1 86 ? -0.085 -9.012 -1.698 1.00 87.19 86 ASN A N 1
ATOM 645 C CA . ASN A 1 86 ? 0.912 -8.376 -2.558 1.00 87.19 86 ASN A CA 1
ATOM 646 C C . ASN A 1 86 ? 1.768 -9.462 -3.208 1.00 87.19 86 ASN A C 1
ATOM 648 O O . ASN A 1 86 ? 2.421 -10.246 -2.512 1.00 87.19 86 ASN A O 1
ATOM 652 N N . LEU A 1 87 ? 1.754 -9.515 -4.538 1.00 83.06 87 LEU A N 1
ATOM 653 C CA . LEU A 1 87 ? 2.512 -10.510 -5.286 1.00 83.06 87 LEU A CA 1
ATOM 654 C C . LEU A 1 87 ? 4.013 -10.184 -5.218 1.00 83.06 87 LEU A C 1
ATOM 656 O O . LEU A 1 87 ? 4.400 -9.022 -5.135 1.00 83.06 87 LEU A O 1
ATOM 660 N N . HIS A 1 88 ? 4.869 -11.207 -5.188 1.00 81.31 88 HIS A N 1
ATOM 661 C CA . HIS A 1 88 ? 6.336 -11.071 -5.098 1.00 81.31 88 HIS A CA 1
ATOM 662 C C . HIS A 1 88 ? 6.879 -10.361 -3.841 1.00 81.31 88 HIS A C 1
ATOM 664 O O . HIS A 1 88 ? 8.085 -10.144 -3.721 1.00 81.31 88 HIS A O 1
ATOM 670 N N . PHE A 1 89 ? 6.029 -10.035 -2.866 1.00 80.50 89 PHE A N 1
ATOM 671 C CA . PHE A 1 89 ? 6.472 -9.425 -1.620 1.00 80.50 89 PHE A CA 1
ATOM 672 C C . PHE A 1 89 ? 7.058 -10.471 -0.661 1.00 80.50 89 PHE A C 1
ATOM 674 O O . PHE A 1 89 ? 6.335 -11.257 -0.046 1.00 80.50 89 PHE A O 1
ATOM 681 N N . VAL A 1 90 ? 8.382 -10.449 -0.490 1.00 77.12 90 VAL A N 1
ATOM 682 C CA . VAL A 1 90 ? 9.097 -11.370 0.411 1.00 77.12 90 VAL A CA 1
ATOM 683 C C . VAL A 1 90 ? 9.319 -10.736 1.785 1.00 77.12 90 VAL A C 1
ATOM 685 O O . VAL A 1 90 ? 8.899 -11.271 2.816 1.00 77.12 90 VAL A O 1
ATOM 688 N N . GLN A 1 91 ? 9.958 -9.568 1.817 1.00 79.50 91 GLN A N 1
ATOM 689 C CA . GLN A 1 91 ? 10.288 -8.860 3.050 1.00 79.50 91 GLN A CA 1
ATOM 690 C C . GLN A 1 91 ? 10.345 -7.351 2.833 1.00 79.50 91 GLN A C 1
ATOM 692 O O . GLN A 1 91 ? 10.656 -6.880 1.742 1.00 79.50 91 GLN A O 1
ATOM 697 N N . LEU A 1 92 ? 10.097 -6.598 3.904 1.00 81.25 92 LEU A N 1
ATOM 698 C CA . LEU A 1 92 ? 10.310 -5.155 3.914 1.00 81.25 92 LEU A CA 1
ATOM 699 C C . LEU A 1 92 ? 11.797 -4.831 3.795 1.00 81.25 92 LEU A C 1
ATOM 701 O O . LEU A 1 92 ? 12.639 -5.488 4.417 1.00 81.25 92 LEU A O 1
ATOM 705 N N . GLY A 1 93 ? 12.094 -3.755 3.069 1.00 79.44 93 GLY A N 1
ATOM 706 C CA . GLY A 1 93 ? 13.424 -3.164 3.055 1.00 79.44 93 GLY A CA 1
ATOM 707 C C . GLY A 1 93 ? 13.864 -2.709 4.458 1.00 79.44 93 GLY A C 1
ATOM 708 O O . GLY A 1 93 ? 13.023 -2.381 5.302 1.00 79.44 93 GLY A O 1
ATOM 709 N N . PRO A 1 94 ? 15.180 -2.647 4.725 1.00 78.50 94 PRO A N 1
ATOM 710 C CA . PRO A 1 94 ? 15.724 -2.340 6.051 1.00 78.50 94 PRO A CA 1
ATOM 711 C C . PRO A 1 94 ? 15.310 -0.960 6.575 1.00 78.50 94 PRO A C 1
ATOM 713 O O . PRO A 1 94 ? 15.166 -0.796 7.779 1.00 78.50 94 PRO A O 1
ATOM 716 N N . LYS A 1 95 ? 15.058 0.005 5.683 1.00 78.88 95 LYS A N 1
ATOM 717 C CA . LYS A 1 95 ? 14.582 1.351 6.041 1.00 78.88 95 LYS A CA 1
ATOM 718 C C . LYS A 1 95 ? 13.095 1.404 6.410 1.00 78.88 95 LYS A C 1
ATOM 720 O O . LYS A 1 95 ? 12.680 2.318 7.101 1.00 78.88 95 LYS A O 1
ATOM 725 N N . ILE A 1 96 ? 12.304 0.421 5.976 1.00 78.69 96 ILE A N 1
ATOM 726 C CA . ILE A 1 96 ? 10.848 0.375 6.198 1.00 78.69 96 ILE A CA 1
ATOM 727 C C . ILE A 1 96 ? 10.511 -0.487 7.419 1.00 78.69 96 ILE A C 1
ATOM 729 O O . ILE A 1 96 ? 9.549 -0.205 8.128 1.00 78.69 96 ILE A O 1
ATOM 733 N N . LYS A 1 97 ? 11.319 -1.522 7.703 1.00 75.81 97 LYS A N 1
ATOM 734 C CA . LYS A 1 97 ? 11.136 -2.414 8.864 1.00 75.81 97 LYS A CA 1
ATOM 735 C C . LYS A 1 97 ? 10.863 -1.668 10.187 1.00 75.81 97 LYS A C 1
ATOM 737 O O . LYS A 1 97 ? 9.922 -2.073 10.864 1.00 75.81 97 LYS A O 1
ATOM 742 N N . PRO A 1 98 ? 11.596 -0.595 10.552 1.00 67.38 98 PRO A N 1
ATOM 743 C CA . PRO A 1 98 ? 11.362 0.131 11.805 1.00 67.38 98 PRO A CA 1
ATOM 744 C C . PRO A 1 98 ? 10.029 0.892 11.841 1.00 67.38 98 PRO A C 1
ATOM 746 O O . PRO A 1 98 ? 9.463 1.098 12.908 1.00 67.38 98 PRO A O 1
ATOM 749 N N . LEU A 1 99 ? 9.518 1.293 10.676 1.00 67.75 99 LEU A N 1
ATOM 750 C CA . LEU A 1 99 ? 8.319 2.126 10.531 1.00 67.75 99 LEU A CA 1
ATOM 751 C C . LEU A 1 99 ? 7.033 1.288 10.526 1.00 67.75 99 LEU A C 1
ATOM 753 O O . LEU A 1 99 ? 5.932 1.797 10.700 1.00 67.75 99 LEU A O 1
ATOM 757 N N . HIS A 1 100 ? 7.161 -0.026 10.346 1.00 68.31 100 HIS A N 1
ATOM 758 C CA . HIS A 1 100 ? 6.049 -0.930 10.080 1.00 68.31 100 HIS A CA 1
ATOM 759 C C . HIS A 1 100 ? 5.419 -1.537 11.350 1.00 68.31 100 HIS A C 1
ATOM 761 O O . HIS A 1 100 ? 4.608 -2.453 11.252 1.00 68.31 100 HIS A O 1
ATOM 767 N N . GLY A 1 101 ? 5.738 -1.036 12.550 1.00 71.12 101 GLY A N 1
ATOM 768 C CA . GLY A 1 101 ? 5.232 -1.589 13.821 1.00 71.12 101 GLY A CA 1
ATOM 769 C C . GLY A 1 101 ? 3.702 -1.709 13.901 1.00 71.12 101 GLY A C 1
ATOM 770 O O . GLY A 1 101 ? 3.184 -2.634 14.522 1.00 71.12 101 GLY A O 1
ATOM 771 N N . HIS A 1 102 ? 2.983 -0.829 13.202 1.00 78.75 102 HIS A N 1
ATOM 772 C CA . HIS A 1 102 ? 1.524 -0.857 13.092 1.00 78.75 102 HIS A CA 1
ATOM 773 C C . HIS A 1 102 ? 1.021 -1.101 11.667 1.00 78.75 102 HIS A C 1
ATOM 775 O O . HIS A 1 102 ? -0.173 -1.010 11.408 1.00 78.75 102 HIS A O 1
ATOM 781 N N . MET A 1 103 ? 1.908 -1.394 10.723 1.00 86.50 103 MET A N 1
ATOM 782 C CA . MET A 1 103 ? 1.537 -1.691 9.344 1.00 86.50 103 MET A CA 1
ATOM 783 C C . MET A 1 103 ? 1.641 -3.193 9.100 1.00 86.50 103 MET A C 1
ATOM 785 O O . MET A 1 103 ? 2.327 -3.918 9.818 1.00 86.50 103 MET A O 1
ATOM 789 N N . ARG A 1 104 ? 0.919 -3.690 8.101 1.00 87.75 104 ARG A N 1
ATOM 790 C CA . ARG A 1 104 ? 1.014 -5.073 7.650 1.00 87.75 104 ARG A CA 1
ATOM 791 C C . ARG A 1 104 ? 0.784 -5.161 6.159 1.00 87.75 104 ARG A C 1
ATOM 793 O O . ARG A 1 104 ? -0.285 -4.811 5.676 1.00 87.75 104 ARG A O 1
ATOM 800 N N . VAL A 1 105 ? 1.763 -5.708 5.448 1.00 89.00 105 VAL A N 1
ATOM 801 C CA . VAL A 1 105 ? 1.636 -6.044 4.028 1.00 89.00 105 VAL A CA 1
ATOM 802 C C . VAL A 1 105 ? 1.086 -7.470 3.893 1.00 89.00 105 VAL A C 1
ATOM 804 O O . VAL A 1 105 ? 1.763 -8.415 4.315 1.00 89.00 105 VAL A O 1
ATOM 807 N N . PRO A 1 106 ? -0.132 -7.674 3.349 1.00 88.69 106 PRO A N 1
ATOM 808 C CA . PRO A 1 106 ? -0.672 -9.010 3.118 1.00 88.69 106 PRO A CA 1
ATOM 809 C C . PRO A 1 106 ? 0.215 -9.803 2.155 1.00 88.69 106 PRO A C 1
ATOM 811 O O . PRO A 1 106 ? 0.555 -9.311 1.078 1.00 88.69 106 PRO A O 1
ATOM 814 N N . LYS A 1 107 ? 0.563 -11.031 2.543 1.00 86.19 107 LYS A N 1
ATOM 815 C CA . LYS A 1 107 ? 1.330 -11.992 1.744 1.00 86.19 107 LYS A CA 1
ATOM 816 C C . LYS A 1 107 ? 0.399 -13.054 1.179 1.00 86.19 107 LYS A C 1
ATOM 818 O O . LYS A 1 107 ? -0.614 -13.360 1.807 1.00 86.19 107 LYS A O 1
ATOM 823 N N . ALA A 1 108 ? 0.742 -13.596 0.013 1.00 76.44 108 ALA A N 1
ATOM 824 C CA . ALA A 1 108 ? 0.111 -14.825 -0.446 1.00 76.44 108 ALA A CA 1
ATOM 825 C C . ALA A 1 108 ? 0.492 -15.935 0.540 1.00 76.44 108 ALA A C 1
ATOM 827 O O . ALA A 1 108 ? 1.641 -15.989 0.983 1.00 76.44 108 ALA A O 1
ATOM 828 N N . GLU A 1 109 ? -0.465 -16.772 0.923 1.00 62.03 109 GLU A N 1
ATOM 829 C CA . GLU A 1 109 ? -0.147 -17.986 1.666 1.00 62.03 109 GLU A CA 1
ATOM 830 C C . GLU A 1 109 ? 0.649 -18.889 0.720 1.00 62.03 109 GLU A C 1
ATOM 832 O O . GLU A 1 109 ? 0.140 -19.331 -0.308 1.00 62.03 109 GLU A O 1
ATOM 837 N N . THR A 1 110 ? 1.934 -19.091 1.010 1.00 44.66 110 THR A N 1
ATOM 838 C CA . THR A 1 110 ? 2.695 -20.200 0.432 1.00 44.66 110 THR A CA 1
ATOM 839 C C . THR A 1 110 ? 2.059 -21.481 0.952 1.00 44.66 110 THR A C 1
ATOM 841 O O . THR A 1 110 ? 2.139 -21.745 2.152 1.00 44.66 110 THR A O 1
ATOM 844 N N . SER A 1 111 ? 1.372 -22.208 0.068 1.00 35.34 111 SER A N 1
ATOM 845 C CA . SER A 1 111 ? 1.065 -23.628 0.275 1.00 35.34 111 SER A CA 1
ATOM 846 C C . SER A 1 111 ? 2.349 -24.443 0.379 1.00 35.34 111 SER A C 1
ATOM 848 O O . SER A 1 111 ? 3.349 -24.033 -0.259 1.00 35.34 111 SER A O 1
#

Nearest PDB structures (foldseek):
  7cpx-assembly1_A  TM=8.719E-01  e=5.152E-06  Aspergillus terreus
  4ope-assembly2_C  TM=8.557E-01  e=6.892E-04  Streptomyces albus
  4na1-assembly1_A  TM=8.888E-01  e=2.543E-03  Bacillus subtilis subsp. subtilis str. 168
  7zmc-assembly1_A  TM=8.398E-01  e=1.162E-03  Brevibacillus brevis NBRC 100599
  4na3-assembly1_A  TM=8.902E-01  e=4.886E-03  Bacillus subtilis subsp. subtilis str. 168

Radius of gyration: 13.78 Å; Cα contacts (8 Å, |Δi|>4): 132; chains: 1; bounding box: 33×35×35 Å

Foldseek 3Di:
DFADDDDPQAQDQEDADLPQVDPPVVLVRLVVCCCPRVPPPRVPPPQLAREYEYPCLPVNCPDPVRVVVSVVLVVVCVVVRHRDARHPDDDDDPSNVVSRPRYDHHHDPDD

InterPro domains:
  IPR014031 Beta-ketoacyl synthase, C-terminal domain [PF02801] (13-89)
  IPR016039 Thiolase-like [G3DSA:3.40.47.10] (1-111)
  IPR016039 Thiolase-like [SSF53901] (8-106)
  IPR020841 Polyketide synthase, beta-ketoacyl synthase domain [PS52004] (1-111)
  IPR050091 Polyketide and Nonribosomal Peptide Biosynthesis Enzymes [PTHR43775] (8-109)

pLDDT: mean 81.07, std 11.85, range [35.34, 94.31]

Mean predicted aligned error: 6.55 Å

Organism: NCBI:txid1141098